Protein AF-A0A382N1C2-F1 (afdb_monomer)

pLDDT: mean 79.22, std 12.81, range [45.22, 95.75]

Mean predicted aligned error: 6.96 Å

Sequence (97 aa):
RYTVMLAENPFDLDVYFDQKGIVNTNLEYQGRWWVKGDTGKQLFCYEITSNQREPSILSECFPLILMNNPRIGARWPSKFDQNIMYEAVVVEGRPQR

Radius of gyration: 13.3 Å; Cα contacts (8 Å, |Δi|>4): 183; chains: 1; bounding box: 31×33×39 Å

Organism: NCBI:txid408172

Secondary structure (DSSP, 8-state):
-EEE--TT--EEE-EEE-TTSEEEESSS-EEEEEEESSTTS-EEEEEEE-SSSSSSEEEEEEETHHHHS--BT-EEEEE-TTS-EEEEEBPSSPPP-

Nearest PDB structures (foldseek):
  4gex-assembly1_C  TM=4.683E-01  e=1.614E+00  Caenorhabditis elegans
  3pyi-assembly1_A  TM=4.909E-01  e=2.738E+00  Caenorhabditis elegans
  3pyi-assembly1_B  TM=4.907E-01  e=2.597E+00  Caenorhabditis elegans
  4gex-assembly2_B  TM=4.501E-01  e=1.994E+00  Caenorhabditis elegans
  4gex-assembly1_A  TM=4.609E-01  e=3.044E+00  Caenorhabditis elegans

Foldseek 3Di:
DKFWDDPPDTDDKDWDADPVQWIDIPDQKTWGWDWDDDDPAIKIKIKIAHPPDPVRIFIDIDGPVCVVVQPAQDWDWDQGPVRIIMIDGHHPDDPDD

Structure (mmCIF, N/CA/C/O backbone):
data_AF-A0A382N1C2-F1
#
_entry.id   AF-A0A382N1C2-F1
#
loop_
_atom_site.group_PDB
_atom_site.id
_atom_site.type_symbol
_atom_site.label_atom_id
_atom_site.label_alt_id
_atom_site.label_comp_id
_atom_site.label_asym_id
_atom_site.label_entity_id
_atom_site.label_seq_id
_atom_site.pdbx_PDB_ins_code
_atom_site.Cartn_x
_atom_site.Cartn_y
_atom_site.Cartn_z
_atom_site.occupancy
_atom_site.B_iso_or_equiv
_atom_site.auth_seq_id
_atom_site.auth_comp_id
_atom_site.auth_asym_id
_atom_site.auth_atom_id
_atom_site.pdbx_PDB_model_num
ATOM 1 N N . ARG A 1 1 ? -5.194 -5.919 -5.237 1.00 83.06 1 ARG A N 1
ATOM 2 C CA . ARG A 1 1 ? -4.524 -5.690 -6.530 1.00 83.06 1 ARG A CA 1
ATOM 3 C C . ARG A 1 1 ? -4.644 -4.224 -6.881 1.00 83.06 1 ARG A C 1
ATOM 5 O O . ARG A 1 1 ? -5.706 -3.655 -6.675 1.00 83.06 1 ARG A O 1
ATOM 12 N N . TYR A 1 2 ? -3.576 -3.649 -7.396 1.00 81.06 2 TYR A N 1
ATOM 13 C CA . TYR A 1 2 ? -3.476 -2.279 -7.858 1.00 81.06 2 TYR A CA 1
ATOM 14 C C . TYR A 1 2 ? -3.041 -2.308 -9.319 1.00 81.06 2 TYR A C 1
ATOM 16 O O . TYR A 1 2 ? -2.103 -3.032 -9.635 1.00 81.06 2 TYR A O 1
ATOM 24 N N . THR A 1 3 ? -3.674 -1.526 -10.184 1.00 84.00 3 THR A N 1
ATOM 25 C CA . THR A 1 3 ? -3.130 -1.199 -11.507 1.00 84.00 3 THR A CA 1
ATOM 26 C C . THR A 1 3 ? -2.502 0.184 -11.401 1.00 84.00 3 THR A C 1
ATOM 28 O O . THR A 1 3 ? -3.202 1.190 -11.253 1.00 84.00 3 THR A O 1
ATOM 31 N N . VAL A 1 4 ? -1.171 0.225 -11.402 1.00 81.31 4 VAL A N 1
ATOM 32 C CA . VAL A 1 4 ? -0.387 1.458 -11.297 1.00 81.31 4 VAL A CA 1
ATOM 33 C C . VAL A 1 4 ? -0.321 2.102 -12.677 1.00 81.31 4 VAL A C 1
ATOM 35 O O . VAL A 1 4 ? 0.228 1.517 -13.608 1.00 81.31 4 VAL A O 1
ATOM 38 N N . MET A 1 5 ? -0.889 3.302 -12.817 1.00 79.06 5 MET A N 1
ATOM 39 C CA . MET A 1 5 ? -0.984 4.004 -14.098 1.00 79.06 5 MET A CA 1
ATOM 40 C C . MET A 1 5 ? 0.210 4.949 -14.273 1.00 79.06 5 MET A C 1
ATOM 42 O O . MET A 1 5 ? 0.172 6.106 -13.854 1.00 79.06 5 MET A O 1
ATOM 46 N N . LEU A 1 6 ? 1.280 4.456 -14.898 1.00 76.31 6 LEU A N 1
ATOM 47 C CA . LEU A 1 6 ? 2.379 5.282 -15.411 1.00 76.31 6 LEU A CA 1
ATOM 48 C C . LEU A 1 6 ? 2.153 5.570 -16.899 1.00 76.31 6 LEU A C 1
ATOM 50 O O . LEU A 1 6 ? 1.691 4.687 -17.618 1.00 76.31 6 LEU A O 1
ATOM 54 N N . ALA A 1 7 ? 2.496 6.783 -17.354 1.00 71.56 7 ALA A N 1
ATOM 55 C CA . ALA A 1 7 ? 2.132 7.314 -18.676 1.00 71.56 7 ALA A CA 1
ATOM 56 C C . ALA A 1 7 ? 2.381 6.353 -19.855 1.00 71.56 7 ALA A C 1
ATOM 58 O O . ALA A 1 7 ? 1.563 6.300 -20.769 1.00 71.56 7 ALA A O 1
ATOM 59 N N . GLU A 1 8 ? 3.470 5.581 -19.823 1.00 75.12 8 GLU A N 1
ATOM 60 C CA . GLU A 1 8 ? 3.857 4.693 -20.928 1.00 75.12 8 GLU A CA 1
ATOM 61 C C . GLU A 1 8 ? 3.904 3.204 -20.550 1.00 75.12 8 GLU A C 1
ATOM 63 O O . GLU A 1 8 ? 4.095 2.364 -21.426 1.00 75.12 8 GLU A O 1
ATOM 68 N N . ASN A 1 9 ? 3.737 2.843 -19.272 1.00 79.81 9 ASN A N 1
ATOM 69 C CA . ASN A 1 9 ? 3.917 1.456 -18.831 1.00 79.81 9 ASN A CA 1
ATOM 70 C C . ASN A 1 9 ? 3.102 1.126 -17.567 1.00 79.81 9 ASN A C 1
ATOM 72 O O . ASN A 1 9 ? 3.653 1.128 -16.460 1.00 79.81 9 ASN A O 1
ATOM 76 N N . PRO A 1 10 ? 1.787 0.879 -17.698 1.00 85.50 10 PRO A N 1
ATOM 77 C CA . PRO A 1 10 ? 0.982 0.439 -16.572 1.00 85.50 10 PRO A CA 1
ATOM 78 C C . PRO A 1 10 ? 1.383 -0.972 -16.132 1.00 85.50 10 PRO A C 1
ATOM 80 O O . PRO A 1 10 ? 1.744 -1.815 -16.953 1.00 85.50 10 PRO A O 1
ATOM 83 N N . PHE A 1 11 ? 1.283 -1.250 -14.835 1.00 87.25 11 PHE A N 1
ATOM 84 C CA . PHE A 1 11 ? 1.568 -2.579 -14.296 1.00 87.25 11 PHE A CA 1
ATOM 85 C C . PHE A 1 11 ? 0.634 -2.950 -13.147 1.00 87.25 11 PHE A C 1
ATOM 87 O O . PHE A 1 11 ? 0.135 -2.084 -12.426 1.00 87.25 11 PHE A O 1
ATOM 94 N N . ASP A 1 12 ? 0.442 -4.256 -12.960 1.00 89.25 12 ASP A N 1
ATOM 95 C CA . ASP A 1 12 ? -0.367 -4.804 -11.876 1.00 89.25 12 ASP A CA 1
ATOM 96 C C . ASP A 1 12 ? 0.497 -5.211 -10.678 1.00 89.25 12 ASP A C 1
ATOM 98 O O . ASP A 1 12 ? 1.451 -5.985 -10.791 1.00 89.25 12 ASP A O 1
ATOM 102 N N . LEU A 1 13 ? 0.107 -4.720 -9.506 1.00 86.69 13 LEU A N 1
ATOM 103 C CA . LEU A 1 13 ? 0.746 -4.961 -8.224 1.00 86.69 13 LEU A CA 1
ATOM 104 C C . LEU A 1 13 ? -0.253 -5.574 -7.243 1.00 86.69 13 LEU A C 1
ATOM 106 O O . LEU A 1 13 ? -1.259 -4.973 -6.865 1.00 86.69 13 LEU A O 1
ATOM 110 N N . ASP A 1 14 ? 0.044 -6.772 -6.775 1.00 89.12 14 ASP A N 1
ATOM 111 C CA . ASP A 1 14 ? -0.668 -7.400 -5.678 1.00 89.12 14 ASP A CA 1
ATOM 112 C C . ASP A 1 14 ? 0.022 -7.115 -4.360 1.00 89.12 14 ASP A C 1
ATOM 114 O O . ASP A 1 14 ? 1.240 -7.211 -4.250 1.00 89.12 14 ASP A O 1
ATOM 118 N N . VAL A 1 15 ? -0.781 -6.787 -3.354 1.00 86.31 15 VAL A N 1
ATOM 119 C CA . VAL A 1 15 ? -0.318 -6.407 -2.024 1.00 86.31 15 VAL A CA 1
ATOM 120 C C . VAL A 1 15 ? -0.972 -7.335 -1.012 1.00 86.31 15 VAL A C 1
ATOM 122 O O . VAL A 1 15 ? -2.194 -7.498 -1.000 1.00 86.31 15 VAL A O 1
ATOM 125 N N . TYR A 1 16 ? -0.142 -7.953 -0.178 1.00 86.19 16 TYR A N 1
ATOM 126 C CA . TYR A 1 16 ? -0.526 -8.966 0.794 1.00 86.19 16 TYR A CA 1
ATOM 127 C C . TYR A 1 16 ? -0.099 -8.537 2.191 1.00 86.19 16 TYR A C 1
ATOM 129 O O . TYR A 1 16 ? 1.088 -8.360 2.463 1.00 86.19 16 TYR A O 1
ATOM 137 N N . PHE A 1 17 ? -1.072 -8.423 3.086 1.00 86.56 17 PHE A N 1
ATOM 138 C CA . PHE A 1 17 ? -0.868 -8.008 4.469 1.00 86.56 17 PHE A CA 1
ATOM 139 C C . PHE A 1 17 ? -0.799 -9.237 5.372 1.00 86.56 17 PHE A C 1
ATOM 141 O O . PHE A 1 17 ? -1.721 -10.057 5.376 1.00 86.56 17 PHE A O 1
ATOM 148 N N . ASP A 1 18 ? 0.285 -9.383 6.131 1.00 86.19 18 ASP A N 1
ATOM 149 C CA . ASP A 1 18 ? 0.398 -10.442 7.134 1.00 86.19 18 ASP A CA 1
ATOM 150 C C . ASP A 1 18 ? -0.001 -9.954 8.537 1.00 86.19 18 ASP A C 1
ATOM 152 O O . ASP A 1 18 ? -0.222 -8.771 8.766 1.00 86.19 18 ASP A O 1
ATOM 156 N N . GLN A 1 19 ? -0.093 -10.857 9.512 1.00 84.56 19 GLN A N 1
ATOM 157 C CA . GLN A 1 19 ? -0.447 -10.483 10.890 1.00 84.56 19 GLN A CA 1
ATOM 158 C C . GLN A 1 19 ? 0.688 -9.782 11.657 1.00 84.56 19 GLN A C 1
ATOM 160 O O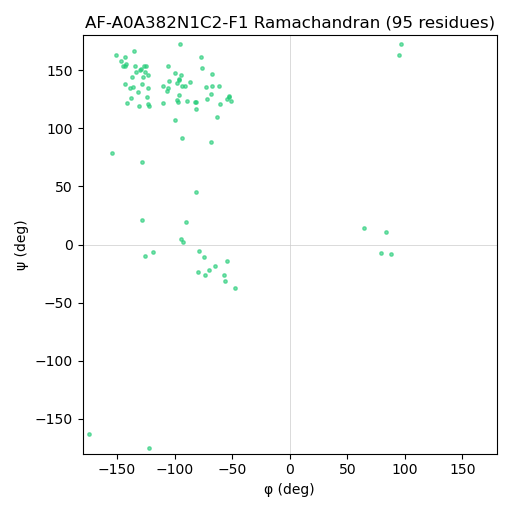 . GLN A 1 19 ? 0.459 -9.282 12.754 1.00 84.56 19 GLN A O 1
ATOM 165 N N . LYS A 1 20 ? 1.911 -9.765 11.116 1.00 88.44 20 LYS A N 1
ATOM 166 C CA . LYS A 1 20 ? 3.112 -9.217 11.759 1.00 88.44 20 LYS A CA 1
ATOM 167 C C . LYS A 1 20 ? 3.384 -7.764 11.367 1.00 88.44 20 LYS A C 1
ATOM 169 O O . LYS A 1 20 ? 4.410 -7.220 11.766 1.00 88.44 20 LYS A O 1
ATOM 174 N N . GLY A 1 21 ? 2.493 -7.136 10.600 1.00 89.06 21 GLY A N 1
ATOM 175 C CA . GLY A 1 21 ? 2.707 -5.777 10.109 1.00 89.06 21 GLY A CA 1
ATOM 176 C C . GLY A 1 21 ? 3.552 -5.715 8.838 1.00 89.06 21 GLY A C 1
ATOM 177 O O . GLY A 1 21 ? 3.974 -4.626 8.467 1.00 89.06 21 GLY A O 1
ATOM 178 N N . ILE A 1 22 ? 3.826 -6.842 8.172 1.00 92.75 22 ILE A N 1
ATOM 179 C CA . ILE A 1 22 ? 4.628 -6.902 6.945 1.00 92.75 22 ILE A CA 1
ATOM 180 C C . ILE A 1 22 ? 3.704 -6.905 5.728 1.00 92.75 22 ILE A C 1
ATOM 182 O O . ILE A 1 22 ? 2.639 -7.532 5.712 1.00 92.75 22 ILE A O 1
ATOM 186 N N . VAL A 1 23 ? 4.146 -6.201 4.690 1.00 90.81 23 VAL A N 1
ATOM 187 C CA . VAL A 1 23 ? 3.515 -6.176 3.376 1.00 90.81 23 VAL A CA 1
ATOM 188 C C . VAL A 1 23 ? 4.404 -6.907 2.382 1.00 90.81 23 VAL A C 1
ATOM 190 O O . VAL A 1 23 ? 5.558 -6.533 2.175 1.00 90.81 23 VAL A O 1
ATOM 193 N N . ASN A 1 24 ? 3.847 -7.938 1.756 1.00 90.00 24 ASN A N 1
ATOM 194 C CA . ASN A 1 24 ? 4.477 -8.665 0.659 1.00 90.00 24 ASN A CA 1
ATOM 195 C C . ASN A 1 24 ? 3.798 -8.289 -0.654 1.00 90.00 24 ASN A C 1
ATOM 197 O O . ASN A 1 24 ? 2.611 -7.958 -0.661 1.00 90.00 24 ASN A O 1
ATOM 201 N N . THR A 1 25 ? 4.520 -8.391 -1.766 1.00 90.00 25 THR A N 1
ATOM 202 C CA . THR A 1 25 ? 3.954 -8.135 -3.091 1.00 90.00 25 THR A CA 1
ATOM 203 C C . THR A 1 25 ? 4.369 -9.203 -4.101 1.00 90.00 25 THR A C 1
ATOM 205 O O . THR A 1 25 ? 5.239 -10.024 -3.818 1.00 90.00 25 THR A O 1
ATOM 208 N N . ASN A 1 26 ? 3.707 -9.242 -5.259 1.00 90.31 26 ASN A N 1
ATOM 209 C CA . ASN A 1 26 ? 4.102 -10.094 -6.391 1.00 90.31 26 ASN A CA 1
ATOM 210 C C . ASN A 1 26 ? 5.275 -9.515 -7.207 1.00 90.31 26 ASN A C 1
ATOM 212 O O . ASN A 1 26 ? 5.741 -10.173 -8.134 1.00 90.31 26 ASN A O 1
ATOM 216 N N . LEU A 1 27 ? 5.711 -8.294 -6.894 1.00 91.12 27 LEU A N 1
ATOM 217 C CA . LEU A 1 27 ? 6.813 -7.588 -7.540 1.00 91.12 27 LEU A CA 1
ATOM 218 C C . LEU A 1 27 ? 7.881 -7.231 -6.493 1.00 91.12 27 LEU A C 1
ATOM 220 O O . LEU A 1 27 ? 7.806 -7.614 -5.329 1.00 91.12 27 LEU A O 1
ATOM 224 N N . GLU A 1 28 ? 8.904 -6.489 -6.893 1.00 90.19 28 GLU A N 1
ATOM 225 C CA . GLU A 1 28 ? 10.055 -6.128 -6.063 1.00 90.19 28 GLU A CA 1
ATOM 226 C C . GLU A 1 28 ? 9.752 -4.927 -5.149 1.00 90.19 28 GLU A C 1
ATOM 228 O O . GLU A 1 28 ? 10.553 -4.000 -5.028 1.00 90.19 28 GLU A O 1
ATOM 233 N N . TYR A 1 29 ? 8.579 -4.953 -4.509 1.00 92.12 29 TYR A N 1
ATOM 234 C CA . TYR A 1 29 ? 8.170 -4.036 -3.451 1.00 92.12 29 TYR A CA 1
ATOM 235 C C . TYR A 1 29 ? 8.111 -4.763 -2.108 1.00 92.12 29 TYR A C 1
ATOM 237 O O . TYR A 1 29 ? 7.549 -5.857 -1.999 1.00 92.12 29 TYR A O 1
ATOM 245 N N . GLN A 1 30 ? 8.637 -4.122 -1.069 1.00 92.19 30 GLN A N 1
ATOM 246 C CA . GLN A 1 30 ? 8.564 -4.598 0.312 1.00 92.19 30 GLN A CA 1
ATOM 247 C C . GLN A 1 30 ? 8.068 -3.485 1.213 1.00 92.19 30 GLN A C 1
ATOM 249 O O . GLN A 1 30 ? 8.319 -2.312 0.951 1.00 92.19 30 GLN A O 1
ATOM 254 N N . GLY A 1 31 ? 7.381 -3.833 2.295 1.00 93.94 31 GLY A 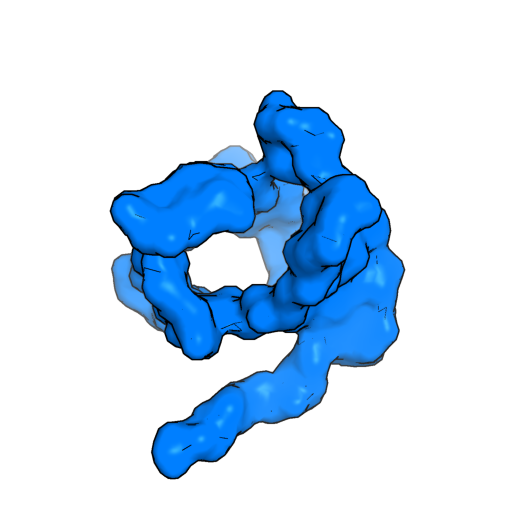N 1
ATOM 255 C CA . GLY A 1 31 ? 6.891 -2.791 3.172 1.00 93.94 31 GLY A CA 1
ATOM 256 C C . GLY A 1 31 ? 6.234 -3.267 4.442 1.00 93.94 31 GLY A C 1
ATOM 257 O O . GLY A 1 31 ? 6.394 -4.408 4.881 1.00 93.94 31 GLY A O 1
ATOM 258 N N . ARG A 1 32 ? 5.489 -2.347 5.040 1.00 95.75 32 ARG A N 1
ATOM 259 C CA . ARG A 1 32 ? 4.838 -2.537 6.331 1.00 95.75 32 ARG A CA 1
ATOM 260 C C . ARG A 1 32 ? 3.472 -1.881 6.364 1.00 95.75 32 ARG A C 1
ATOM 262 O O . ARG A 1 32 ? 3.221 -0.910 5.653 1.00 95.75 32 ARG A O 1
ATOM 269 N N . TRP A 1 33 ? 2.614 -2.397 7.229 1.00 93.75 33 TRP A N 1
ATOM 270 C CA . TRP A 1 33 ? 1.312 -1.817 7.518 1.00 93.75 33 TRP A CA 1
ATOM 271 C C . TRP A 1 33 ? 1.155 -1.565 9.015 1.00 93.75 33 TRP A C 1
ATOM 273 O O . TRP A 1 33 ? 1.796 -2.203 9.850 1.00 93.75 33 TRP A O 1
ATOM 283 N N . TRP A 1 34 ? 0.316 -0.594 9.350 1.00 93.62 34 TRP A N 1
ATOM 284 C CA . TRP A 1 34 ? -0.002 -0.218 10.719 1.00 93.62 34 TRP A CA 1
ATOM 285 C C . TRP A 1 34 ? -1.416 0.360 10.799 1.00 93.62 34 TRP A C 1
ATOM 287 O O . TRP A 1 34 ? -2.008 0.765 9.799 1.00 93.62 34 TRP A O 1
ATOM 297 N N . VAL A 1 35 ? -1.960 0.417 12.013 1.00 91.62 35 VAL A N 1
ATOM 298 C CA . VAL A 1 35 ? -3.228 1.098 12.297 1.00 91.62 35 VAL A CA 1
ATOM 299 C C . VAL A 1 35 ? -2.931 2.406 13.015 1.00 91.62 35 VAL A C 1
ATOM 301 O O . VAL A 1 35 ? -2.127 2.429 13.945 1.00 91.62 35 VAL A O 1
ATOM 304 N N . LYS A 1 36 ? -3.576 3.498 12.596 1.00 92.94 36 LYS A N 1
ATOM 305 C CA . LYS A 1 36 ? -3.493 4.804 13.269 1.00 92.94 36 LYS A CA 1
ATOM 306 C C . LYS A 1 36 ? -4.881 5.349 13.600 1.00 92.94 36 LYS A C 1
ATOM 308 O O . LYS A 1 36 ? -5.837 5.068 12.884 1.00 92.94 36 LYS A O 1
ATOM 313 N N . GLY A 1 37 ? -4.966 6.184 14.631 1.00 90.62 37 GLY A N 1
ATOM 314 C CA . GLY A 1 37 ? -6.199 6.860 15.047 1.00 90.62 37 GLY A CA 1
ATOM 315 C C . GLY A 1 37 ? -6.952 6.154 16.175 1.00 90.62 37 GLY A C 1
ATOM 316 O O . GLY A 1 37 ? -6.604 5.048 16.587 1.00 90.62 37 GLY A O 1
ATOM 317 N N . ASP A 1 38 ? -7.984 6.832 16.670 1.00 89.62 38 ASP A N 1
ATOM 318 C CA . ASP A 1 38 ? -8.760 6.402 17.833 1.00 89.62 38 ASP A CA 1
ATOM 319 C C . ASP A 1 38 ? -9.746 5.276 17.506 1.00 89.62 38 ASP A C 1
ATOM 321 O O . ASP A 1 38 ? -10.147 5.070 16.354 1.00 89.62 38 ASP A O 1
ATOM 325 N N . THR A 1 39 ? -10.201 4.574 18.544 1.00 83.25 39 THR A N 1
ATOM 326 C CA . THR A 1 39 ? -11.252 3.554 18.446 1.00 83.25 39 THR A CA 1
ATOM 327 C C . THR A 1 39 ? -12.484 4.096 17.716 1.00 83.25 39 THR A C 1
ATOM 329 O O . THR A 1 39 ? -13.064 5.104 18.112 1.00 83.25 39 THR A O 1
ATOM 332 N N . GLY A 1 40 ? -12.889 3.425 16.634 1.00 81.69 40 GLY A N 1
ATOM 333 C CA . GLY A 1 40 ? -14.025 3.829 15.795 1.00 81.69 40 GLY A CA 1
ATOM 334 C C . GLY A 1 40 ? -13.676 4.807 14.666 1.00 81.69 40 GLY A C 1
ATOM 335 O O . GLY A 1 40 ? -14.508 5.045 13.794 1.00 81.69 40 GLY A O 1
ATOM 336 N N . LYS A 1 41 ? -12.447 5.335 14.636 1.00 87.62 41 LYS A N 1
ATOM 337 C CA . LYS A 1 41 ? -11.899 6.172 13.552 1.00 87.62 41 LYS A CA 1
ATOM 338 C C . LYS A 1 41 ? -10.543 5.660 13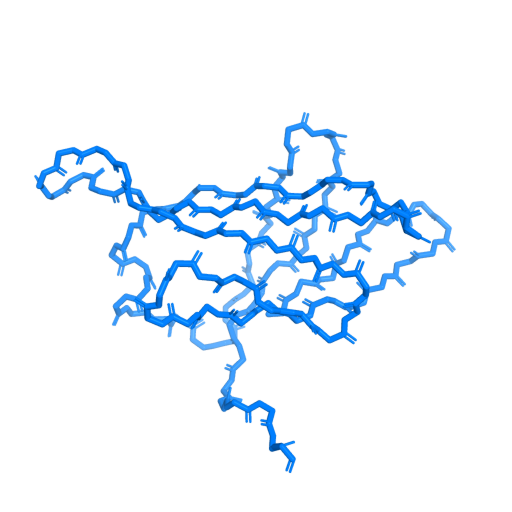.057 1.00 87.62 41 LYS A C 1
ATOM 340 O O . LYS A 1 41 ? -9.771 6.410 12.462 1.00 87.62 41 LYS A O 1
ATOM 345 N N . GLN A 1 42 ? -10.253 4.385 13.312 1.00 91.94 42 GLN A N 1
ATOM 346 C CA . GLN A 1 42 ? -9.001 3.767 12.909 1.00 91.94 42 GLN A CA 1
ATOM 347 C C . GLN A 1 42 ? -8.843 3.781 11.388 1.00 91.94 42 GLN A C 1
ATOM 349 O O . GLN A 1 42 ? -9.761 3.439 10.638 1.00 91.94 42 GLN A O 1
ATOM 354 N N . LEU A 1 43 ? -7.639 4.123 10.949 1.00 90.06 43 LEU A N 1
ATOM 355 C CA . LEU A 1 43 ? -7.186 4.007 9.575 1.00 90.06 43 LEU A CA 1
ATOM 356 C C . LEU A 1 43 ? -6.206 2.842 9.483 1.00 90.06 43 LEU A C 1
ATOM 358 O O . LEU A 1 43 ? -5.278 2.746 10.287 1.00 90.06 43 LEU A O 1
ATOM 362 N N . PHE A 1 44 ? -6.412 1.982 8.495 1.00 88.69 44 PHE A N 1
ATOM 363 C CA . PHE A 1 44 ? -5.411 1.039 8.031 1.00 88.69 44 PHE A CA 1
ATOM 364 C C . PHE A 1 44 ? -4.475 1.782 7.084 1.00 88.69 44 PHE A C 1
ATOM 366 O O . PHE A 1 44 ? -4.938 2.375 6.112 1.00 88.69 44 PHE A O 1
ATOM 373 N N . CYS A 1 45 ? -3.183 1.778 7.385 1.00 90.31 45 CYS A N 1
ATOM 374 C CA . CYS A 1 45 ? -2.159 2.415 6.576 1.00 90.31 45 CYS A CA 1
ATOM 375 C C . CYS A 1 45 ? -1.101 1.404 6.175 1.00 90.31 45 CYS A C 1
ATOM 377 O O . CYS A 1 45 ? -0.755 0.523 6.963 1.00 90.31 45 CYS A O 1
ATOM 379 N N . TYR A 1 46 ? -0.541 1.567 4.988 1.00 90.81 46 TYR A N 1
ATOM 380 C CA . TYR A 1 46 ? 0.626 0.810 4.581 1.00 90.81 46 TYR A CA 1
ATOM 381 C C . TYR A 1 46 ? 1.538 1.633 3.681 1.00 90.81 46 TYR A C 1
ATOM 383 O O . TYR A 1 46 ? 1.115 2.592 3.042 1.00 90.81 46 TYR A O 1
ATOM 391 N N . GLU A 1 47 ? 2.799 1.228 3.643 1.00 91.81 47 GLU A N 1
ATOM 392 C CA . GLU A 1 47 ? 3.829 1.774 2.771 1.00 91.81 47 GLU A CA 1
ATOM 393 C C . GLU A 1 47 ? 4.656 0.616 2.236 1.00 91.81 47 GLU A C 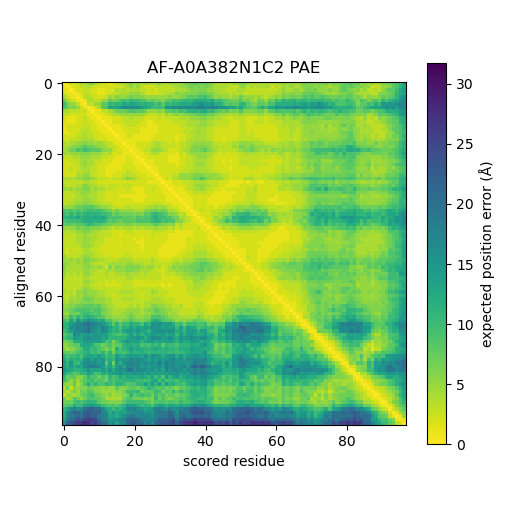1
ATOM 395 O O . GLU A 1 47 ? 5.036 -0.277 2.998 1.00 91.81 47 GLU A O 1
ATOM 400 N N . ILE A 1 48 ? 4.926 0.643 0.938 1.00 91.81 48 ILE A N 1
ATOM 401 C CA . ILE A 1 48 ? 5.836 -0.267 0.256 1.00 91.81 48 ILE A CA 1
ATOM 402 C C . ILE A 1 48 ? 6.858 0.535 -0.539 1.00 91.81 48 ILE A C 1
ATOM 404 O O . ILE A 1 48 ? 6.545 1.583 -1.102 1.00 91.81 48 ILE A O 1
ATOM 408 N N . THR A 1 49 ? 8.083 0.030 -0.596 1.00 92.81 49 THR A N 1
ATOM 409 C CA . THR A 1 49 ? 9.198 0.657 -1.299 1.00 92.81 49 THR A CA 1
ATOM 410 C C . THR A 1 49 ? 9.884 -0.341 -2.224 1.00 92.81 49 THR A C 1
ATOM 412 O O . THR A 1 49 ? 9.859 -1.552 -1.988 1.00 92.81 49 THR A O 1
ATOM 415 N N . SER A 1 50 ? 10.475 0.166 -3.303 1.00 91.44 50 SER A N 1
ATOM 416 C CA . SER A 1 50 ? 11.277 -0.596 -4.253 1.00 91.44 50 SER A CA 1
ATOM 417 C C . SER A 1 50 ? 12.543 0.174 -4.602 1.00 91.44 50 SER A C 1
ATOM 419 O O . SER A 1 50 ? 12.497 1.360 -4.911 1.00 91.44 50 SER A O 1
ATOM 421 N N . ASN A 1 51 ? 13.674 -0.531 -4.614 1.00 91.19 51 ASN A N 1
ATOM 422 C CA . ASN A 1 51 ? 14.942 -0.010 -5.137 1.00 91.19 51 ASN A CA 1
ATOM 423 C C . ASN A 1 51 ? 15.147 -0.366 -6.621 1.00 91.19 51 ASN A C 1
ATOM 425 O O . ASN A 1 51 ? 16.214 -0.110 -7.171 1.00 91.19 51 ASN A O 1
ATOM 429 N N . GLN A 1 52 ? 14.172 -1.036 -7.244 1.00 90.75 52 GLN A N 1
ATOM 430 C CA . GLN A 1 52 ? 14.288 -1.612 -8.590 1.00 90.75 52 GLN A CA 1
ATOM 431 C C . GLN A 1 52 ? 13.186 -1.142 -9.544 1.00 90.75 52 GLN A C 1
ATOM 433 O O . GLN A 1 52 ? 13.267 -1.404 -10.743 1.00 90.75 52 GLN A O 1
ATOM 438 N N . ARG A 1 53 ? 12.156 -0.460 -9.032 1.00 85.56 53 ARG A N 1
ATOM 439 C CA . ARG A 1 53 ? 11.021 0.033 -9.812 1.00 85.56 53 ARG A CA 1
ATOM 440 C C . ARG A 1 53 ? 10.698 1.470 -9.463 1.00 85.56 53 ARG A C 1
ATOM 442 O O . ARG A 1 53 ? 10.809 1.873 -8.311 1.00 85.56 53 ARG A O 1
ATOM 449 N N . GLU A 1 54 ? 10.199 2.185 -10.463 1.00 83.75 54 GLU A N 1
ATOM 450 C CA . GLU A 1 54 ? 9.439 3.407 -10.250 1.00 83.75 54 GLU A CA 1
ATOM 451 C C . GLU A 1 54 ? 7.933 3.094 -10.313 1.00 83.75 54 GLU A C 1
ATOM 453 O O . GLU A 1 54 ? 7.517 2.319 -11.179 1.00 83.75 54 GLU A O 1
ATOM 458 N N . PRO A 1 55 ? 7.109 3.675 -9.425 1.00 83.50 55 PRO A N 1
ATOM 459 C CA . PRO A 1 55 ? 7.492 4.604 -8.358 1.00 83.50 55 PRO A CA 1
ATOM 460 C C . PRO A 1 55 ? 8.219 3.896 -7.211 1.00 83.50 55 PRO A C 1
ATOM 462 O O . PRO A 1 55 ? 7.764 2.851 -6.753 1.00 83.50 55 PRO A O 1
ATOM 465 N N . SER A 1 56 ? 9.315 4.467 -6.716 1.00 88.25 56 SER A N 1
ATOM 466 C CA . SER A 1 56 ? 10.131 3.847 -5.652 1.00 88.25 56 SER A CA 1
ATOM 467 C C . SER A 1 56 ? 9.423 3.697 -4.300 1.00 88.25 56 SER A C 1
ATOM 469 O O . SER A 1 56 ? 9.848 2.902 -3.464 1.00 88.25 56 SER A O 1
ATOM 471 N N . ILE A 1 57 ? 8.332 4.429 -4.065 1.00 87.50 57 ILE A N 1
ATOM 472 C CA . ILE A 1 57 ? 7.519 4.363 -2.843 1.00 87.50 57 ILE A CA 1
ATOM 473 C C . ILE A 1 57 ? 6.045 4.393 -3.245 1.00 87.50 57 ILE A C 1
ATOM 475 O O . ILE A 1 57 ? 5.693 5.083 -4.196 1.00 87.50 57 ILE A O 1
ATOM 479 N N . LEU A 1 58 ? 5.199 3.658 -2.530 1.00 85.56 58 LEU A N 1
ATOM 480 C CA . LEU A 1 58 ? 3.743 3.666 -2.660 1.00 85.56 58 LEU A CA 1
ATOM 481 C C . LEU A 1 58 ? 3.140 3.541 -1.241 1.00 85.56 58 LEU A C 1
ATOM 483 O O . LEU A 1 58 ? 3.440 2.578 -0.535 1.00 85.56 58 LEU A O 1
ATOM 487 N N . SER A 1 59 ? 2.312 4.491 -0.793 1.00 86.56 59 SER A N 1
ATOM 488 C CA . SER A 1 59 ? 1.685 4.501 0.547 1.00 86.56 59 SER A CA 1
ATOM 489 C C . SER A 1 59 ? 0.199 4.918 0.603 1.00 86.56 59 SER A C 1
ATOM 491 O O . SER A 1 59 ? -0.198 5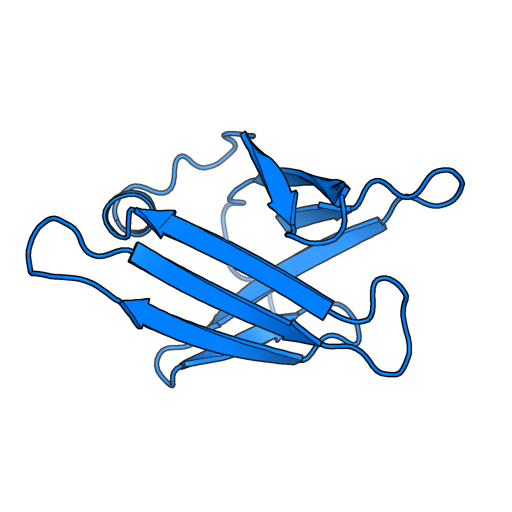.986 0.152 1.00 86.56 59 SER A O 1
ATOM 493 N N . GLU A 1 60 ? -0.668 4.103 1.201 1.00 83.88 60 GLU A N 1
ATOM 494 C CA . GLU A 1 60 ? -2.113 4.385 1.282 1.00 83.88 60 GLU A CA 1
ATOM 495 C C . GLU A 1 60 ? -2.595 4.335 2.735 1.00 83.88 60 GLU A C 1
ATOM 497 O O . GLU A 1 60 ? -2.087 3.559 3.545 1.00 83.88 60 GLU A O 1
ATOM 502 N N . CYS A 1 61 ? -3.608 5.142 3.061 1.00 84.88 61 CYS A N 1
ATOM 503 C CA . CYS A 1 61 ? -4.372 5.032 4.299 1.00 84.88 61 CYS A CA 1
ATOM 504 C C . CYS A 1 61 ? -5.872 5.082 4.002 1.00 84.88 61 CYS A C 1
ATOM 506 O O . CYS A 1 61 ? -6.342 6.017 3.358 1.00 84.88 61 CYS A O 1
ATOM 508 N N . PHE A 1 62 ? -6.643 4.150 4.553 1.00 83.31 62 PHE A N 1
ATOM 509 C CA . PHE A 1 62 ? -8.099 4.127 4.416 1.00 83.31 62 PHE A CA 1
ATOM 510 C C . PHE A 1 62 ? -8.774 3.642 5.708 1.00 83.31 62 PHE A C 1
ATOM 512 O O . PHE A 1 62 ? -8.112 3.052 6.563 1.00 83.31 62 PHE A O 1
ATOM 519 N N . PRO A 1 63 ? -10.079 3.903 5.914 1.00 85.88 63 PRO A N 1
ATOM 520 C CA . PRO A 1 63 ? -10.780 3.457 7.115 1.00 85.88 63 PRO A CA 1
ATOM 521 C C . PRO A 1 63 ? -10.643 1.949 7.344 1.00 85.88 63 PRO A C 1
ATOM 523 O O . PRO A 1 63 ? -11.012 1.154 6.483 1.00 85.88 63 PRO A O 1
ATOM 526 N N . LEU A 1 64 ? -10.165 1.550 8.529 1.00 83.44 64 LEU A N 1
ATOM 527 C CA . LEU A 1 64 ? -9.911 0.146 8.886 1.00 83.44 64 LEU A CA 1
ATOM 528 C C . LEU A 1 64 ? -11.162 -0.727 8.722 1.00 83.44 64 LEU A C 1
ATOM 530 O O . LEU A 1 64 ? -11.066 -1.896 8.363 1.00 83.44 64 LEU A O 1
ATOM 534 N N . ILE A 1 65 ? -12.347 -0.145 8.923 1.00 79.38 65 ILE A N 1
ATOM 535 C CA . ILE A 1 65 ? -13.632 -0.826 8.740 1.00 79.38 65 ILE A CA 1
ATOM 536 C C . ILE A 1 65 ? -13.815 -1.399 7.324 1.00 79.38 65 ILE A C 1
ATOM 538 O O . ILE A 1 65 ? -14.516 -2.395 7.158 1.00 79.38 65 ILE A O 1
ATOM 542 N N . LEU A 1 66 ? -13.150 -0.830 6.312 1.00 75.12 66 LEU A N 1
ATOM 543 C CA . LEU A 1 66 ? -13.189 -1.336 4.939 1.00 75.12 66 LEU A CA 1
ATOM 544 C C . LEU A 1 66 ? -12.446 -2.673 4.783 1.00 75.12 66 LEU A C 1
ATOM 546 O O . LEU A 1 66 ? -12.783 -3.438 3.886 1.00 75.12 66 LEU A O 1
ATOM 550 N N . MET A 1 67 ? -11.509 -3.005 5.682 1.00 72.44 67 MET A N 1
ATOM 551 C CA . MET A 1 67 ? -10.864 -4.327 5.718 1.00 72.44 67 MET A CA 1
ATOM 552 C C . MET A 1 67 ? -11.785 -5.420 6.263 1.00 72.44 67 MET A C 1
ATOM 554 O O . MET A 1 67 ? -11.612 -6.586 5.920 1.00 72.44 67 MET A O 1
ATOM 558 N N . ASN A 1 68 ? -12.760 -5.058 7.104 1.00 67.75 68 ASN A N 1
ATOM 559 C CA . ASN A 1 68 ? -13.714 -6.014 7.677 1.00 67.75 68 ASN A CA 1
ATOM 560 C C . ASN A 1 68 ? -14.834 -6.376 6.698 1.00 67.75 68 ASN A C 1
ATOM 562 O O . ASN A 1 68 ? -15.445 -7.433 6.825 1.00 67.75 68 ASN A O 1
ATOM 566 N N . ASN A 1 69 ? -15.108 -5.502 5.731 1.00 64.88 69 ASN A N 1
ATOM 567 C CA . ASN A 1 69 ? -16.045 -5.757 4.647 1.00 64.88 69 ASN A CA 1
ATOM 568 C C . ASN A 1 69 ? -15.358 -5.452 3.312 1.00 64.88 69 ASN A C 1
ATOM 570 O O . ASN A 1 69 ? -15.668 -4.431 2.683 1.00 64.88 69 ASN A O 1
ATOM 574 N N . PRO A 1 70 ? -14.389 -6.292 2.900 1.00 61.84 70 PRO A N 1
ATOM 575 C CA . PRO A 1 70 ? -13.751 -6.113 1.617 1.00 61.84 70 PRO A CA 1
ATOM 576 C C . PRO A 1 70 ? -14.834 -6.299 0.562 1.00 61.84 70 PRO A C 1
ATOM 578 O O . PRO A 1 70 ? -15.342 -7.401 0.363 1.00 61.84 70 PRO A O 1
ATOM 581 N N . ARG A 1 71 ? -15.224 -5.211 -0.103 1.00 60.88 71 ARG A N 1
ATOM 582 C CA . ARG A 1 71 ? -16.085 -5.300 -1.280 1.00 60.88 71 ARG A CA 1
ATOM 583 C C . ARG A 1 71 ? -15.259 -5.950 -2.382 1.00 60.88 71 ARG A C 1
ATOM 585 O O . ARG A 1 71 ? -14.564 -5.265 -3.130 1.00 60.88 71 ARG A O 1
ATOM 592 N N . ILE A 1 72 ? -15.282 -7.276 -2.423 1.00 62.19 72 ILE A N 1
ATOM 593 C CA . ILE A 1 72 ? -14.596 -8.071 -3.435 1.00 62.19 72 ILE A CA 1
ATOM 594 C C . ILE A 1 72 ? -15.033 -7.554 -4.810 1.00 62.19 72 ILE A C 1
ATOM 596 O O . ILE A 1 72 ? -16.222 -7.382 -5.074 1.00 62.19 72 ILE A O 1
ATOM 600 N N . GLY A 1 73 ? -14.062 -7.245 -5.665 1.00 59.00 73 GLY A N 1
ATOM 601 C CA . GLY A 1 73 ? -14.294 -6.720 -7.008 1.00 59.00 73 GLY A CA 1
ATOM 602 C C . GLY A 1 73 ? -14.619 -5.224 -7.087 1.00 59.00 73 GLY A C 1
ATOM 603 O O . GLY A 1 73 ? -14.646 -4.686 -8.193 1.00 59.00 73 GLY A O 1
ATOM 604 N N . ALA A 1 74 ? -14.816 -4.516 -5.968 1.00 61.22 74 ALA A N 1
ATOM 605 C CA . ALA A 1 74 ? -14.993 -3.067 -6.006 1.00 61.22 74 ALA A CA 1
ATOM 606 C C . ALA A 1 74 ? -13.667 -2.381 -6.337 1.00 61.22 74 ALA A C 1
ATOM 608 O O . ALA A 1 74 ? -12.670 -2.586 -5.645 1.00 61.22 74 ALA A O 1
ATOM 609 N N . ARG A 1 75 ? -13.683 -1.554 -7.385 1.00 64.94 75 ARG A N 1
ATOM 610 C CA . ARG A 1 75 ? -12.562 -0.694 -7.757 1.00 64.94 75 ARG A CA 1
ATOM 611 C C . ARG A 1 75 ? -12.700 0.662 -7.091 1.00 64.94 75 ARG A C 1
ATOM 613 O O . ARG A 1 75 ? -13.792 1.233 -7.102 1.00 64.94 75 ARG A O 1
ATOM 620 N N . TRP A 1 76 ? -11.612 1.193 -6.552 1.00 64.31 76 TRP A N 1
ATOM 621 C CA . TRP A 1 76 ? -11.561 2.581 -6.112 1.00 64.31 76 TRP A CA 1
ATOM 622 C C . TRP A 1 76 ? -10.346 3.290 -6.712 1.00 64.31 76 TRP A C 1
ATOM 624 O O . TRP A 1 76 ? -9.265 2.697 -6.783 1.00 64.31 76 TRP A O 1
ATOM 634 N N . PRO A 1 77 ? -10.513 4.548 -7.166 1.00 60.22 77 PRO A N 1
ATOM 635 C CA . PRO A 1 77 ? -9.376 5.379 -7.491 1.00 60.22 77 PRO A CA 1
ATOM 636 C C . PRO A 1 77 ? -8.671 5.697 -6.183 1.00 60.22 77 PRO A C 1
ATOM 638 O O . PRO A 1 77 ? -9.296 6.132 -5.211 1.00 60.22 77 PRO A O 1
ATOM 641 N N . SER A 1 78 ? -7.370 5.485 -6.154 1.00 62.75 78 SER A N 1
ATOM 642 C CA . SER A 1 78 ? -6.567 5.921 -5.035 1.00 62.75 78 SER A CA 1
ATOM 643 C C . SER A 1 78 ? -5.316 6.607 -5.550 1.00 62.75 78 SER A C 1
ATOM 645 O O . SER A 1 78 ? -4.924 6.486 -6.717 1.00 62.75 78 SER A O 1
ATOM 647 N N . LYS A 1 79 ? -4.812 7.503 -4.713 1.00 58.56 79 LYS A N 1
ATOM 648 C CA . LYS A 1 79 ? -3.800 8.477 -5.083 1.00 58.56 79 LYS A CA 1
ATOM 649 C C . LYS A 1 79 ? -2.718 8.419 -4.030 1.00 58.56 79 LYS A C 1
ATOM 651 O O . LYS A 1 79 ? -2.976 8.670 -2.857 1.00 58.56 79 LYS A O 1
ATOM 656 N N . PHE A 1 80 ? -1.515 8.081 -4.467 1.00 59.62 80 PHE A N 1
ATOM 657 C CA . PHE A 1 80 ? -0.336 8.145 -3.624 1.00 59.62 80 PHE A CA 1
ATOM 658 C C . PHE A 1 80 ? 0.045 9.622 -3.515 1.00 59.62 80 PHE A C 1
ATOM 660 O O . PHE A 1 80 ? -0.207 10.398 -4.446 1.00 59.62 80 PHE A O 1
ATOM 667 N N . ASP A 1 81 ? 0.688 10.017 -2.414 1.00 56.06 81 ASP A N 1
ATOM 668 C CA . ASP A 1 81 ? 1.162 11.397 -2.203 1.00 56.06 81 ASP A CA 1
ATOM 669 C C . ASP A 1 81 ? 2.062 11.915 -3.351 1.00 56.06 81 ASP A C 1
ATOM 671 O O . ASP A 1 81 ? 2.268 13.115 -3.508 1.00 56.06 81 ASP A O 1
ATOM 675 N N . GLN A 1 82 ? 2.542 11.026 -4.222 1.00 55.78 82 GLN A N 1
ATOM 676 C CA . GLN A 1 82 ? 3.430 11.300 -5.353 1.00 55.78 8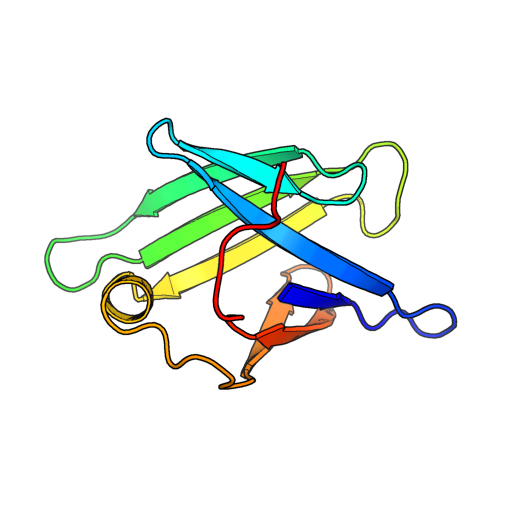2 GLN A CA 1
ATOM 677 C C . GLN A 1 82 ? 2.711 11.614 -6.679 1.00 55.78 82 GLN A C 1
ATOM 679 O O . GLN A 1 82 ? 3.311 11.511 -7.746 1.00 55.78 82 GLN A O 1
ATOM 684 N N . ASN A 1 83 ? 1.429 11.993 -6.653 1.00 62.75 83 ASN A N 1
ATOM 685 C CA . ASN A 1 83 ? 0.650 12.337 -7.857 1.00 62.75 83 ASN A CA 1
ATOM 686 C C . ASN A 1 83 ? 0.432 11.171 -8.850 1.00 62.75 83 ASN A C 1
ATOM 688 O O . ASN A 1 83 ? -0.005 11.396 -9.978 1.00 62.75 83 ASN A O 1
ATOM 692 N N . ILE A 1 84 ? 0.687 9.932 -8.423 1.00 65.56 84 ILE A N 1
ATOM 693 C CA . ILE A 1 84 ? 0.430 8.719 -9.202 1.00 65.56 84 ILE A CA 1
ATOM 694 C C . ILE A 1 84 ? -0.988 8.236 -8.911 1.00 65.56 84 ILE A C 1
ATOM 696 O O . ILE A 1 84 ? -1.356 8.002 -7.756 1.00 65.56 84 ILE A O 1
ATOM 700 N N . MET A 1 85 ? -1.777 8.109 -9.976 1.00 68.00 85 MET A N 1
ATOM 701 C CA . MET A 1 85 ? -3.120 7.541 -9.935 1.00 68.00 85 MET A CA 1
ATOM 702 C C . MET A 1 85 ? -3.035 6.027 -10.092 1.00 68.00 85 MET A C 1
ATOM 704 O O . MET A 1 85 ? -2.269 5.515 -10.909 1.00 68.00 85 MET A O 1
ATOM 708 N N . TYR A 1 86 ? -3.850 5.305 -9.339 1.00 72.50 86 TYR A N 1
ATOM 709 C CA . TYR A 1 86 ? -3.993 3.867 -9.500 1.00 72.50 86 TYR A CA 1
ATOM 710 C C . TYR A 1 86 ? -5.427 3.430 -9.227 1.00 72.50 86 TYR A C 1
ATOM 712 O O . TYR A 1 86 ? -6.166 4.071 -8.474 1.00 72.50 86 TYR A O 1
ATOM 720 N N . GLU A 1 87 ? -5.813 2.318 -9.847 1.00 70.75 87 GLU A N 1
ATOM 721 C CA . GLU A 1 87 ? -7.052 1.618 -9.522 1.00 70.75 87 GLU A CA 1
ATOM 722 C C . GLU A 1 87 ? -6.737 0.472 -8.573 1.00 70.75 87 GLU A C 1
ATOM 724 O O . GLU A 1 87 ? -5.935 -0.405 -8.889 1.00 70.75 87 GLU A O 1
ATOM 729 N N . ALA A 1 88 ? -7.372 0.470 -7.409 1.00 70.19 88 ALA A N 1
ATOM 730 C CA . ALA A 1 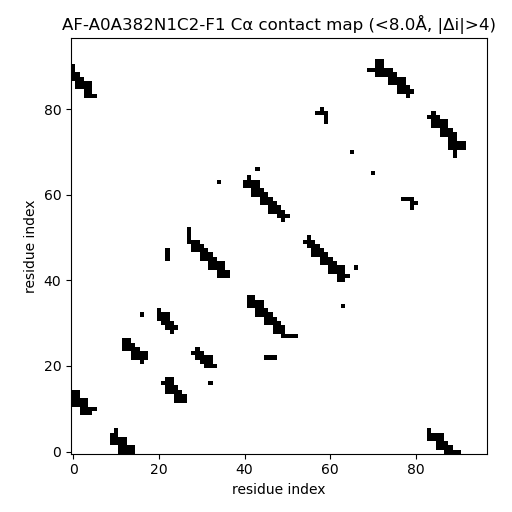88 ? -7.240 -0.590 -6.425 1.00 70.19 88 ALA A CA 1
ATOM 731 C C . ALA A 1 88 ? -8.493 -1.465 -6.424 1.00 70.19 88 ALA A C 1
ATOM 733 O O . ALA A 1 88 ? -9.604 -0.958 -6.551 1.00 70.19 88 ALA A O 1
ATOM 734 N N . VAL A 1 89 ? -8.322 -2.777 -6.275 1.00 70.94 89 VAL A N 1
ATOM 735 C CA . VAL A 1 89 ? -9.407 -3.755 -6.161 1.00 70.94 89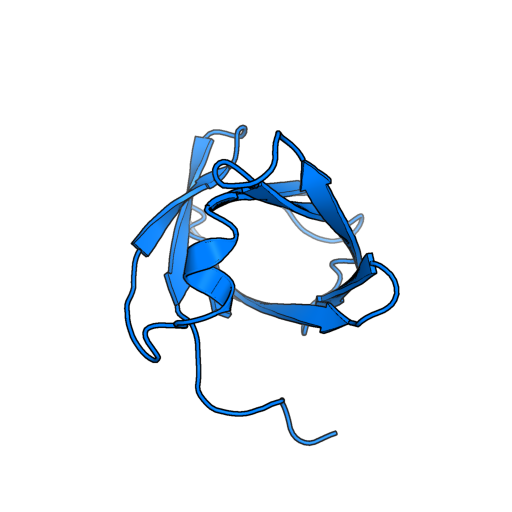 VAL A CA 1
ATOM 736 C C . VAL A 1 89 ? -9.042 -4.857 -5.174 1.00 70.94 89 VAL A C 1
ATOM 738 O O . VAL A 1 89 ? -7.921 -5.380 -5.183 1.00 70.94 89 VAL A O 1
ATOM 741 N N . VAL A 1 90 ? -10.000 -5.257 -4.336 1.00 70.50 90 VAL A N 1
ATOM 742 C CA . VAL A 1 90 ? -9.864 -6.487 -3.546 1.00 70.50 90 VAL A CA 1
ATOM 743 C C . VAL A 1 90 ? -10.254 -7.672 -4.418 1.00 70.50 90 VAL A C 1
ATOM 745 O O . VAL A 1 90 ? -11.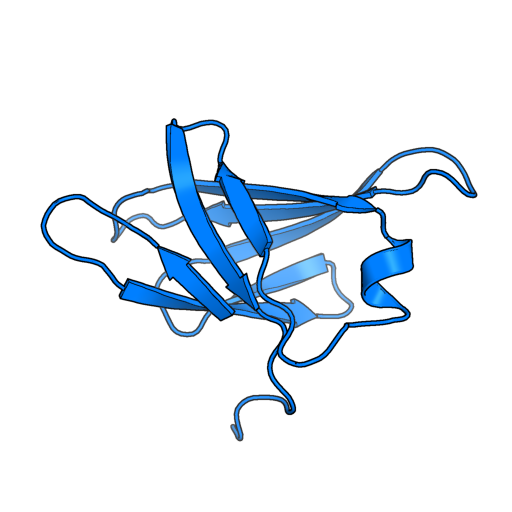366 -7.723 -4.938 1.00 70.50 90 VAL A O 1
ATOM 748 N N . VAL A 1 91 ? -9.339 -8.622 -4.580 1.00 67.81 91 VAL A N 1
ATOM 749 C CA . VAL A 1 91 ? -9.579 -9.862 -5.325 1.00 67.81 91 VAL A CA 1
ATOM 750 C C . VAL A 1 91 ? -9.875 -11.005 -4.358 1.00 67.81 91 VAL A C 1
ATOM 752 O O . VAL A 1 91 ? -9.367 -11.023 -3.237 1.00 67.81 91 VAL A O 1
ATOM 755 N N . GLU A 1 92 ? -10.712 -11.945 -4.786 1.00 65.38 92 GLU A N 1
ATOM 756 C CA . GLU A 1 92 ? -10.958 -13.183 -4.048 1.00 65.38 92 GLU A CA 1
ATOM 757 C C . GLU A 1 92 ? -9.707 -14.071 -4.032 1.00 65.38 92 GLU A C 1
ATOM 759 O O . GLU A 1 92 ? -9.053 -14.267 -5.056 1.00 65.38 92 GLU A O 1
ATOM 764 N N . GLY A 1 93 ? -9.406 -14.646 -2.865 1.00 58.62 93 GLY A N 1
ATOM 765 C CA . GLY A 1 93 ? -8.326 -15.617 -2.684 1.00 58.62 93 GLY A CA 1
ATOM 766 C C . GLY A 1 93 ? -6.991 -15.031 -2.207 1.00 58.62 93 GLY A C 1
ATOM 767 O O . GLY A 1 93 ? -6.729 -13.832 -2.265 1.00 58.62 93 GLY A O 1
ATOM 768 N N . ARG A 1 94 ? -6.126 -15.916 -1.699 1.00 55.66 94 ARG A N 1
ATOM 769 C CA . ARG A 1 94 ? -4.678 -15.674 -1.590 1.00 55.66 94 ARG A CA 1
ATOM 770 C C . ARG A 1 94 ? -4.029 -16.284 -2.838 1.00 55.66 94 ARG A C 1
ATOM 772 O O . ARG A 1 94 ? -4.523 -17.327 -3.272 1.00 55.66 94 ARG A O 1
ATOM 779 N N . PRO A 1 95 ? -2.952 -15.710 -3.404 1.00 54.38 95 PRO A N 1
ATOM 780 C CA . PRO A 1 95 ? -2.182 -16.394 -4.436 1.00 54.38 95 PRO A CA 1
ATOM 781 C C . PRO A 1 95 ? -1.814 -17.773 -3.893 1.00 54.38 95 PRO A C 1
ATOM 783 O O . PRO A 1 95 ? -1.326 -17.893 -2.762 1.00 54.38 95 PRO A O 1
ATOM 786 N N . GLN A 1 96 ? -2.134 -18.814 -4.658 1.00 45.22 96 GLN A N 1
ATOM 787 C CA . GLN A 1 96 ? -1.660 -20.149 -4.334 1.00 45.22 96 GLN A CA 1
ATOM 788 C C . GLN A 1 96 ? -0.131 -20.083 -4.359 1.00 45.22 96 GLN A C 1
ATOM 790 O O . GLN A 1 96 ? 0.450 -19.625 -5.343 1.00 45.22 96 GLN A O 1
ATOM 795 N N . ARG A 1 97 ? 0.478 -20.406 -3.216 1.00 45.50 97 ARG A N 1
ATOM 796 C CA . ARG A 1 97 ? 1.928 -20.559 -3.082 1.00 45.50 97 ARG A CA 1
ATOM 797 C C . ARG A 1 97 ? 2.434 -21.663 -3.993 1.00 45.50 97 ARG A C 1
ATOM 799 O O . ARG A 1 97 ? 1.713 -22.680 -4.095 1.00 45.50 97 ARG A O 1
#

Solvent-accessible surface area (backbone atoms only — not comparable to full-atom values): 5674 Å² total; per-residue (Å²): 61,30,42,42,57,44,100,90,64,63,46,79,43,42,74,45,80,52,96,86,36,40,31,46,44,85,57,78,41,46,37,36,43,50,77,47,75,54,96,96,60,34,27,38,31,37,40,34,37,24,98,82,45,85,74,43,61,50,50,53,72,46,60,38,70,50,73,80,57,63,57,65,71,46,71,44,84,46,68,32,94,80,80,43,50,29,44,35,31,43,66,88,78,73,84,83,127